Protein AF-A0A533UVQ8-F1 (afdb_monomer_lite)

Structure (mmCIF, N/CA/C/O backbone):
data_AF-A0A533UVQ8-F1
#
_entry.id   AF-A0A533UVQ8-F1
#
loop_
_atom_site.group_PDB
_atom_site.id
_atom_site.type_symbol
_atom_site.label_atom_id
_atom_site.label_alt_id
_atom_site.label_comp_id
_atom_site.label_asym_id
_atom_site.label_entity_id
_atom_site.label_seq_id
_atom_site.pdbx_PDB_ins_code
_atom_site.Cartn_x
_atom_site.Cartn_y
_atom_site.Cartn_z
_atom_site.occupancy
_atom_site.B_iso_or_equiv
_atom_site.auth_seq_id
_atom_site.auth_comp_id
_atom_site.auth_asym_id
_atom_site.auth_atom_id
_atom_site.pdbx_PDB_model_num
ATOM 1 N N . MET A 1 1 ? -19.319 6.856 -10.789 1.00 75.19 1 MET A N 1
ATOM 2 C CA . MET A 1 1 ? -19.925 6.327 -9.550 1.00 75.19 1 MET A CA 1
ATOM 3 C C . MET A 1 1 ? -18.886 6.464 -8.453 1.00 75.19 1 MET A C 1
ATOM 5 O O . MET A 1 1 ? -17.778 5.988 -8.654 1.00 75.19 1 MET A O 1
ATOM 9 N N . ILE A 1 2 ? -19.196 7.182 -7.376 1.00 89.38 2 ILE A N 1
ATOM 10 C CA . ILE A 1 2 ? -18.289 7.361 -6.236 1.00 89.38 2 ILE A CA 1
ATOM 11 C C . ILE A 1 2 ? -18.884 6.564 -5.079 1.00 89.38 2 ILE A C 1
ATOM 13 O O . ILE A 1 2 ? -20.070 6.707 -4.790 1.00 89.38 2 ILE A O 1
ATOM 17 N N . VAL A 1 3 ? -18.076 5.697 -4.478 1.00 90.69 3 VAL A N 1
ATOM 18 C CA . VAL A 1 3 ? -18.451 4.854 -3.340 1.00 90.69 3 VAL A CA 1
ATOM 19 C C . VAL A 1 3 ? -17.287 4.875 -2.367 1.00 90.69 3 VAL A C 1
ATOM 21 O O . VAL A 1 3 ? -16.143 4.705 -2.790 1.00 90.69 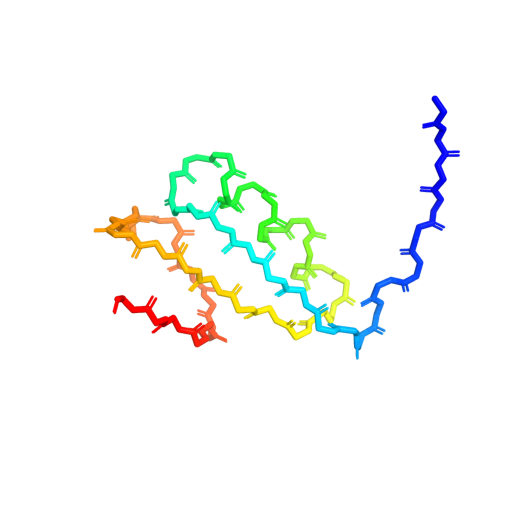3 VAL A O 1
ATOM 24 N N . ASP A 1 4 ? -17.584 5.095 -1.092 1.00 90.75 4 ASP A N 1
ATOM 25 C CA . ASP A 1 4 ? -16.598 4.964 -0.028 1.00 90.75 4 ASP A CA 1
ATOM 26 C C . ASP A 1 4 ? -16.541 3.500 0.412 1.00 90.75 4 ASP A C 1
ATOM 28 O O . ASP A 1 4 ? -17.551 2.914 0.812 1.00 90.75 4 ASP A O 1
ATOM 32 N N . LEU A 1 5 ? -15.374 2.882 0.256 1.00 90.44 5 LEU A N 1
ATOM 33 C CA . LEU A 1 5 ? -15.176 1.473 0.557 1.00 90.44 5 LEU A CA 1
ATOM 34 C C . LEU A 1 5 ? -14.446 1.357 1.889 1.00 90.44 5 LEU A C 1
ATOM 36 O O . LEU A 1 5 ? -13.288 1.752 2.006 1.00 90.44 5 LEU A O 1
ATOM 40 N N . ASN A 1 6 ? -15.086 0.729 2.876 1.00 91.88 6 ASN A N 1
ATOM 41 C CA . ASN A 1 6 ? -14.414 0.420 4.132 1.00 91.88 6 ASN A CA 1
ATOM 42 C C . ASN A 1 6 ? -13.418 -0.737 3.942 1.00 91.88 6 ASN A C 1
ATOM 44 O O . ASN A 1 6 ? -13.761 -1.915 4.083 1.00 91.88 6 ASN A O 1
ATOM 48 N N . VAL A 1 7 ? -12.176 -0.379 3.632 1.00 93.44 7 VAL A N 1
ATOM 49 C CA . VAL A 1 7 ? -11.046 -1.307 3.486 1.00 93.44 7 VAL A CA 1
ATOM 50 C C . VAL A 1 7 ? -10.196 -1.413 4.754 1.00 93.44 7 VAL A C 1
ATOM 52 O O . VAL A 1 7 ? -9.216 -2.151 4.776 1.00 93.44 7 VAL A O 1
ATOM 55 N N . SER A 1 8 ? -10.577 -0.735 5.839 1.00 93.94 8 SER A N 1
ATOM 56 C CA . SER A 1 8 ? -9.790 -0.743 7.074 1.00 93.94 8 SER A CA 1
ATOM 57 C C . SER A 1 8 ? -9.630 -2.160 7.621 1.00 93.94 8 SER A C 1
ATOM 59 O O . SER A 1 8 ? -10.612 -2.898 7.749 1.00 93.94 8 SER A O 1
ATOM 61 N N . TYR A 1 9 ? -8.393 -2.546 7.952 1.00 92.50 9 TYR A N 1
ATOM 62 C CA . TYR A 1 9 ? -8.044 -3.881 8.458 1.00 92.50 9 TYR A CA 1
ATOM 63 C C . TYR A 1 9 ? -8.445 -5.039 7.523 1.00 92.50 9 TYR A C 1
ATOM 65 O O . TYR A 1 9 ? -8.538 -6.192 7.950 1.00 92.50 9 TYR A O 1
ATOM 73 N N . LYS A 1 10 ? -8.717 -4.752 6.244 1.00 93.69 10 LYS A N 1
ATOM 74 C CA . LYS A 1 10 ? -8.951 -5.766 5.213 1.00 93.69 10 LYS A CA 1
ATOM 75 C C . LYS A 1 10 ? -7.646 -6.105 4.506 1.00 93.69 10 LYS A C 1
ATOM 77 O O . LYS A 1 10 ? -6.730 -5.286 4.444 1.00 93.69 10 LYS A O 1
ATOM 82 N N . LYS A 1 11 ? -7.605 -7.311 3.940 1.00 93.38 11 LYS A N 1
ATOM 83 C CA . LYS A 1 11 ? -6.516 -7.745 3.068 1.00 93.38 11 LYS A CA 1
ATOM 84 C C . LYS A 1 11 ? -6.701 -7.168 1.670 1.00 93.38 11 LYS A C 1
ATOM 86 O O . LYS A 1 11 ? -7.787 -7.288 1.101 1.00 93.38 11 LYS A O 1
ATOM 91 N N . ALA A 1 12 ? -5.646 -6.589 1.117 1.00 93.19 12 ALA A N 1
ATOM 92 C CA . ALA A 1 12 ? -5.599 -6.076 -0.242 1.00 93.19 12 ALA A CA 1
ATOM 93 C C . ALA A 1 12 ? -4.384 -6.652 -0.973 1.00 93.19 12 ALA A C 1
ATOM 95 O O . ALA A 1 12 ? -3.267 -6.620 -0.463 1.00 93.19 12 ALA A O 1
ATOM 96 N N . VAL A 1 13 ? -4.599 -7.159 -2.185 1.00 94.06 13 VAL A N 1
ATOM 97 C CA . VAL A 1 13 ? -3.515 -7.632 -3.053 1.00 94.06 13 VAL A CA 1
ATOM 98 C C . VAL A 1 13 ? -3.324 -6.628 -4.180 1.00 94.06 13 VAL A C 1
ATOM 100 O O . VAL A 1 13 ? -4.267 -6.330 -4.915 1.00 94.06 13 VAL A O 1
ATOM 103 N N . VAL A 1 14 ? -2.105 -6.114 -4.325 1.00 92.19 14 VAL A N 1
ATOM 104 C CA . VAL A 1 14 ? -1.707 -5.238 -5.432 1.00 92.19 14 VAL A CA 1
ATOM 105 C C . VAL A 1 14 ? -0.753 -6.004 -6.340 1.00 92.19 14 VAL A C 1
ATOM 107 O O . VAL A 1 14 ? 0.262 -6.525 -5.887 1.00 92.19 14 VAL A O 1
ATOM 110 N N . ILE A 1 15 ? -1.065 -6.063 -7.633 1.00 92.81 15 ILE A N 1
ATOM 111 C CA . ILE A 1 15 ? -0.221 -6.720 -8.635 1.00 92.81 15 ILE A CA 1
ATOM 112 C C . ILE A 1 15 ? 0.456 -5.646 -9.490 1.00 92.81 15 ILE A C 1
ATOM 114 O O . ILE A 1 15 ? -0.216 -4.824 -10.114 1.00 92.81 15 ILE A O 1
ATOM 118 N N . GLY A 1 16 ? 1.788 -5.675 -9.525 1.00 88.75 16 GLY A N 1
ATOM 119 C CA . GLY A 1 16 ? 2.645 -4.715 -10.220 1.00 88.75 16 GLY A CA 1
ATOM 120 C C . GLY A 1 16 ? 3.262 -3.666 -9.286 1.00 88.75 16 GLY A C 1
ATOM 121 O O . GLY A 1 16 ? 2.568 -3.027 -8.504 1.00 88.75 16 GLY A O 1
ATOM 122 N N . GLY A 1 17 ? 4.580 -3.467 -9.396 1.00 86.19 17 GLY A N 1
ATOM 123 C CA . GLY A 1 17 ? 5.387 -2.552 -8.567 1.00 86.19 17 GLY A CA 1
ATOM 124 C C . GLY A 1 17 ? 5.910 -1.309 -9.298 1.00 86.19 17 GLY A C 1
ATOM 125 O O . GLY A 1 17 ? 6.874 -0.688 -8.853 1.00 86.19 17 GLY A O 1
ATOM 126 N N . GLY A 1 18 ? 5.320 -0.977 -10.451 1.00 88.44 18 GLY A N 1
ATOM 127 C CA . GLY A 1 18 ? 5.579 0.279 -11.162 1.00 88.44 18 GLY A CA 1
ATOM 128 C C . GLY A 1 18 ? 4.802 1.457 -10.563 1.00 88.44 18 GLY A C 1
ATOM 129 O O . GLY A 1 18 ? 4.157 1.327 -9.523 1.00 88.44 18 GLY A O 1
ATOM 130 N N . THR A 1 19 ? 4.805 2.596 -11.257 1.00 90.31 19 THR A N 1
ATOM 131 C CA . THR A 1 19 ? 4.171 3.848 -10.801 1.00 90.31 19 THR A CA 1
ATOM 132 C C . THR A 1 19 ? 2.722 3.663 -10.340 1.00 90.31 19 THR A C 1
ATOM 134 O O . THR A 1 19 ? 2.366 4.096 -9.246 1.00 90.31 19 THR A O 1
ATOM 137 N N . GLU A 1 20 ? 1.888 2.976 -11.125 1.00 91.31 20 GLU A N 1
ATOM 138 C CA . GLU A 1 20 ? 0.462 2.816 -10.802 1.00 91.31 20 GLU A CA 1
ATOM 139 C C . GLU A 1 20 ? 0.214 1.887 -9.612 1.00 91.31 20 GLU A C 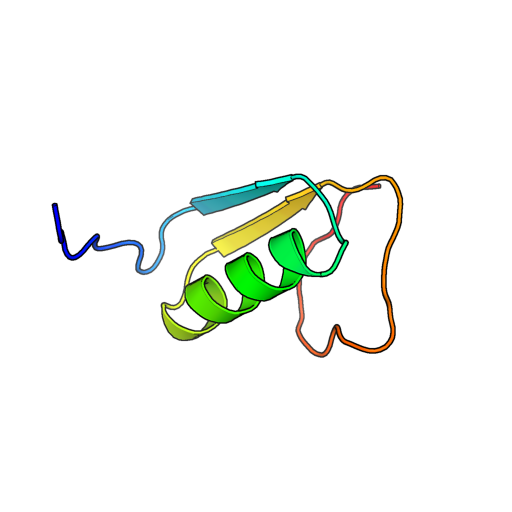1
ATOM 141 O O . GLU A 1 20 ? -0.609 2.196 -8.749 1.00 91.31 20 GLU A O 1
ATOM 146 N N . GLY A 1 21 ? 0.956 0.781 -9.525 1.00 91.19 21 GLY A N 1
ATOM 147 C CA . GLY A 1 21 ? 0.863 -0.136 -8.390 1.00 91.19 21 GLY A CA 1
ATOM 148 C C . GLY A 1 21 ? 1.246 0.558 -7.090 1.00 91.19 21 GLY A C 1
ATOM 149 O O . GLY A 1 21 ? 0.521 0.490 -6.099 1.00 91.19 21 GLY A O 1
ATOM 150 N N . LEU A 1 22 ? 2.317 1.348 -7.129 1.00 89.94 22 LEU A N 1
ATOM 151 C CA . LEU A 1 22 ? 2.748 2.126 -5.982 1.00 89.94 22 LEU A CA 1
ATOM 152 C C . LEU A 1 22 ? 1.740 3.220 -5.587 1.00 89.94 22 LEU A C 1
ATOM 154 O O . LEU A 1 22 ? 1.487 3.413 -4.397 1.00 89.94 22 LEU A O 1
ATOM 158 N N . ARG A 1 23 ? 1.118 3.912 -6.553 1.00 90.50 23 ARG A N 1
ATOM 159 C CA . ARG A 1 23 ? 0.037 4.878 -6.267 1.00 90.50 23 ARG A CA 1
ATOM 160 C C . ARG A 1 23 ? -1.134 4.217 -5.539 1.00 90.50 23 ARG A C 1
ATOM 162 O O . ARG A 1 23 ? -1.738 4.843 -4.671 1.00 90.50 23 ARG A O 1
ATOM 169 N N . LYS A 1 24 ? -1.456 2.962 -5.872 1.00 91.12 24 LYS A N 1
ATOM 170 C CA . LYS A 1 24 ? -2.499 2.198 -5.171 1.00 91.12 24 LYS A CA 1
ATOM 171 C C . LYS A 1 24 ? -2.075 1.777 -3.774 1.00 91.12 24 LYS A C 1
ATOM 173 O O . LYS A 1 24 ? -2.873 1.934 -2.857 1.00 91.12 24 LYS A O 1
ATOM 178 N N . VAL A 1 25 ? -0.834 1.328 -3.599 1.00 91.06 25 VAL A N 1
ATOM 179 C CA . VAL A 1 25 ? -0.282 1.027 -2.271 1.00 91.06 25 VAL A CA 1
ATOM 180 C C . VAL A 1 25 ? -0.386 2.247 -1.353 1.00 91.06 25 VAL A C 1
ATOM 182 O O . VAL A 1 25 ? -0.904 2.112 -0.252 1.00 91.06 25 VAL A O 1
ATOM 185 N N . HIS A 1 26 ? -0.002 3.442 -1.814 1.00 89.75 26 HIS A N 1
ATOM 186 C CA . HIS A 1 26 ? -0.110 4.668 -1.011 1.00 89.75 26 HIS A CA 1
ATOM 187 C C . HIS A 1 26 ? -1.547 4.965 -0.570 1.00 89.75 26 HIS A C 1
ATOM 189 O O . HIS A 1 26 ? -1.787 5.173 0.614 1.00 89.75 26 HIS A O 1
ATOM 195 N N . GLY A 1 27 ? -2.518 4.900 -1.487 1.00 90.25 27 GLY A N 1
ATOM 196 C CA . GLY A 1 27 ? -3.923 5.126 -1.130 1.00 90.25 27 GLY A CA 1
ATOM 197 C C . GLY A 1 27 ? -4.499 4.089 -0.153 1.00 90.25 27 GLY A C 1
ATOM 198 O O . GLY A 1 27 ? -5.453 4.390 0.557 1.00 90.25 27 GLY A O 1
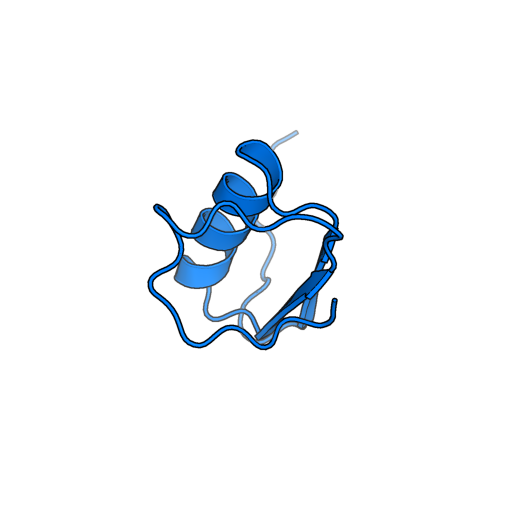ATOM 199 N N . LEU A 1 28 ? -3.932 2.878 -0.108 1.00 91.50 28 LEU A N 1
ATOM 200 C CA . LEU A 1 28 ? -4.337 1.813 0.815 1.00 91.50 28 LEU A CA 1
ATOM 201 C C . LEU A 1 28 ? -3.605 1.886 2.167 1.00 91.50 28 LEU A C 1
ATOM 203 O O . LEU A 1 28 ? -4.186 1.517 3.188 1.00 91.50 28 LEU A O 1
ATOM 207 N N . LEU A 1 29 ? -2.356 2.365 2.194 1.00 87.75 29 LEU A N 1
ATOM 208 C CA . LEU A 1 29 ? -1.565 2.527 3.422 1.00 87.75 29 LEU A CA 1
ATOM 209 C C . LEU A 1 29 ? -2.252 3.479 4.408 1.00 87.75 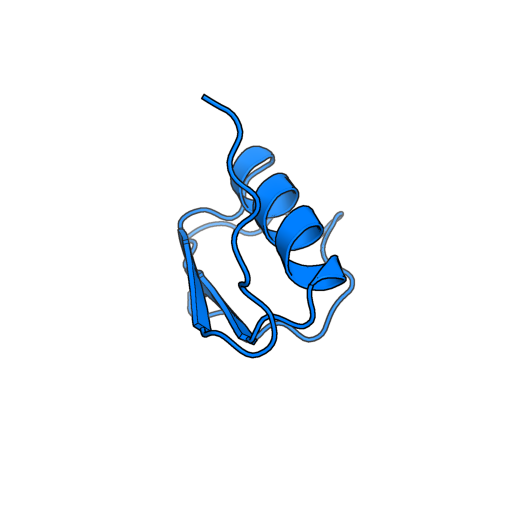29 LEU A C 1
ATOM 211 O O . LEU A 1 29 ? -2.348 3.165 5.596 1.00 87.75 29 LEU A O 1
ATOM 215 N N . ASP A 1 30 ? -2.824 4.574 3.903 1.00 86.00 30 ASP A N 1
ATOM 216 C CA . ASP A 1 30 ? -3.561 5.559 4.709 1.00 86.00 30 ASP A CA 1
ATOM 217 C C . ASP A 1 30 ? -4.823 4.975 5.376 1.00 86.00 30 ASP A C 1
ATOM 219 O O . ASP A 1 30 ? -5.374 5.565 6.304 1.00 86.00 30 ASP A O 1
ATOM 223 N N . GLN A 1 31 ? -5.276 3.796 4.937 1.00 89.06 31 GLN A N 1
ATOM 224 C CA . GLN A 1 31 ? -6.499 3.140 5.404 1.00 89.06 31 GLN A CA 1
ATOM 225 C C . GLN A 1 31 ? -6.245 1.982 6.382 1.00 89.06 31 GLN A C 1
ATOM 227 O O . GLN A 1 31 ? -7.182 1.267 6.726 1.00 89.06 31 GLN A O 1
ATOM 232 N N . LYS A 1 32 ? -5.007 1.763 6.854 1.00 87.31 32 LYS A N 1
ATOM 233 C CA . LYS A 1 32 ? -4.652 0.628 7.742 1.00 87.31 32 LYS A CA 1
ATOM 234 C C . LYS A 1 32 ? -5.016 -0.743 7.143 1.00 87.31 32 LYS A C 1
ATOM 236 O O . LYS A 1 32 ? -5.490 -1.638 7.847 1.00 87.31 32 LYS A O 1
ATOM 241 N N . CYS A 1 33 ? -4.844 -0.893 5.832 1.00 89.00 33 CYS A N 1
ATOM 242 C CA . CYS A 1 33 ? -5.000 -2.171 5.142 1.00 89.00 33 CYS A CA 1
ATOM 243 C C . CYS A 1 33 ? -3.812 -3.105 5.430 1.00 89.00 33 CYS A C 1
ATOM 245 O O . CYS A 1 33 ? -2.681 -2.645 5.576 1.00 89.00 33 CYS A O 1
ATOM 247 N N . ASP A 1 34 ? -4.063 -4.414 5.425 1.00 90.94 34 ASP A N 1
ATOM 248 C CA . ASP A 1 34 ? -3.018 -5.434 5.287 1.00 90.94 34 ASP A CA 1
ATOM 249 C C . ASP A 1 34 ? -2.770 -5.641 3.786 1.00 90.94 34 ASP A C 1
ATOM 251 O O . ASP A 1 34 ? -3.655 -6.112 3.066 1.00 90.94 34 ASP A O 1
ATOM 255 N N . ILE A 1 35 ? -1.623 -5.185 3.283 1.00 91.69 35 ILE A N 1
ATOM 256 C CA . ILE A 1 35 ? -1.359 -5.089 1.844 1.00 91.69 35 ILE A CA 1
ATOM 257 C C . ILE A 1 35 ? -0.264 -6.078 1.463 1.00 91.69 35 ILE A C 1
ATOM 259 O O . ILE A 1 35 ? 0.858 -5.996 1.956 1.00 91.69 35 ILE A O 1
ATOM 263 N N . THR A 1 36 ? -0.559 -6.946 0.500 1.00 91.81 36 THR A N 1
ATOM 264 C CA . THR A 1 36 ? 0.434 -7.795 -0.164 1.00 91.81 36 THR A CA 1
ATOM 265 C C . THR A 1 36 ? 0.681 -7.273 -1.572 1.00 91.81 36 THR A C 1
ATOM 267 O O . THR A 1 36 ? -0.262 -7.101 -2.349 1.00 91.81 36 THR A O 1
ATOM 270 N N . VAL A 1 37 ? 1.945 -7.041 -1.927 1.00 89.88 37 VAL A N 1
ATOM 271 C CA . VAL A 1 37 ? 2.326 -6.631 -3.286 1.00 89.88 37 VAL A CA 1
ATOM 272 C C . VAL A 1 37 ? 3.031 -7.786 -3.989 1.00 89.88 37 VAL A C 1
ATOM 274 O O . VAL A 1 37 ? 3.984 -8.350 -3.456 1.00 89.88 37 VAL A O 1
ATOM 277 N N . ILE A 1 38 ? 2.575 -8.116 -5.198 1.00 91.00 38 ILE A N 1
ATOM 278 C CA . ILE A 1 38 ? 3.175 -9.134 -6.068 1.00 91.00 38 ILE A CA 1
ATOM 279 C C . ILE A 1 38 ? 3.725 -8.430 -7.306 1.00 91.00 38 ILE A C 1
ATOM 281 O O . ILE A 1 38 ? 2.979 -7.786 -8.049 1.00 91.00 38 ILE A O 1
ATOM 285 N N . THR A 1 39 ? 5.030 -8.521 -7.548 1.00 88.44 39 THR A N 1
ATOM 286 C CA . THR A 1 39 ? 5.660 -7.869 -8.702 1.00 88.44 39 THR A CA 1
ATOM 287 C C . THR A 1 39 ? 6.961 -8.550 -9.100 1.00 88.44 39 THR A C 1
ATOM 289 O O . THR A 1 39 ? 7.738 -8.959 -8.249 1.00 88.44 39 THR A O 1
ATOM 292 N N . ASN A 1 40 ? 7.247 -8.591 -10.403 1.00 85.38 40 ASN A N 1
ATOM 293 C CA . ASN A 1 40 ? 8.529 -9.078 -10.919 1.00 85.38 40 ASN A CA 1
ATOM 294 C C . ASN A 1 40 ? 9.626 -7.997 -10.952 1.00 85.38 40 ASN A C 1
ATOM 296 O O . ASN A 1 40 ? 10.773 -8.287 -11.287 1.00 85.38 40 ASN A O 1
ATOM 300 N N . ARG A 1 41 ? 9.273 -6.733 -10.682 1.00 77.62 41 ARG A N 1
ATOM 301 C CA . ARG A 1 41 ? 10.189 -5.584 -10.665 1.00 77.62 41 ARG A CA 1
ATOM 302 C C . ARG A 1 41 ? 9.790 -4.597 -9.583 1.00 77.62 41 ARG A C 1
ATOM 304 O O . ARG A 1 41 ? 8.611 -4.260 -9.452 1.00 77.62 41 ARG A O 1
ATOM 311 N N . LEU A 1 42 ? 10.787 -4.101 -8.860 1.00 69.44 42 LEU A N 1
ATOM 312 C CA . LEU A 1 42 ? 10.604 -3.125 -7.797 1.00 69.44 42 LEU A CA 1
ATOM 313 C C . LEU A 1 42 ? 11.205 -1.779 -8.159 1.00 69.44 42 LEU A C 1
ATOM 315 O O . LEU A 1 42 ? 12.388 -1.687 -8.476 1.00 69.44 42 LEU A O 1
ATOM 319 N N . ASN A 1 43 ? 10.399 -0.724 -8.049 1.00 69.44 43 ASN A N 1
ATOM 320 C CA . ASN A 1 43 ? 10.911 0.637 -8.091 1.00 69.44 43 ASN A CA 1
ATOM 321 C C . ASN A 1 43 ? 11.303 1.083 -6.671 1.00 69.44 43 ASN A C 1
ATOM 323 O O . ASN A 1 43 ? 10.520 1.711 -5.958 1.00 69.44 43 ASN A O 1
ATOM 327 N N . MET A 1 44 ? 12.508 0.697 -6.239 1.00 62.81 44 MET A N 1
ATOM 328 C CA . MET A 1 44 ? 12.971 0.845 -4.848 1.00 62.81 44 MET A CA 1
ATOM 329 C C . MET A 1 44 ? 13.086 2.296 -4.359 1.00 62.81 44 MET A C 1
ATOM 331 O O . MET A 1 44 ? 13.050 2.528 -3.157 1.00 62.81 44 MET A O 1
ATOM 335 N N . TYR A 1 45 ? 13.173 3.283 -5.255 1.00 58.44 45 TYR A N 1
ATOM 336 C CA . TYR A 1 45 ? 13.295 4.698 -4.877 1.00 58.44 45 TYR A CA 1
ATOM 337 C C . TYR A 1 45 ? 12.052 5.283 -4.192 1.00 58.44 45 TYR A C 1
ATOM 339 O O . TYR A 1 45 ? 12.096 6.416 -3.721 1.00 58.44 45 TYR A O 1
ATOM 347 N N . GLN A 1 46 ? 10.939 4.549 -4.161 1.00 57.88 46 GLN A N 1
ATOM 348 C CA . GLN A 1 46 ? 9.655 5.067 -3.693 1.00 57.88 46 GLN A CA 1
ATOM 349 C C . GLN A 1 46 ? 8.979 4.168 -2.638 1.00 57.88 46 GLN A C 1
ATOM 351 O O . GLN A 1 46 ? 7.821 4.396 -2.292 1.00 57.88 46 GLN A O 1
ATOM 356 N N . PHE A 1 47 ? 9.682 3.156 -2.116 1.00 61.72 47 PHE A N 1
ATOM 357 C CA . PHE A 1 47 ?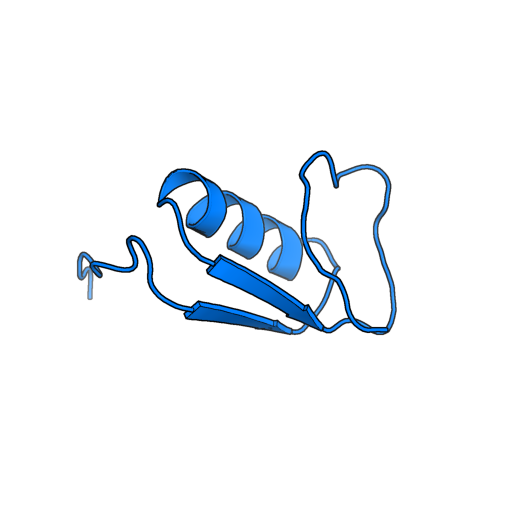 9.187 2.296 -1.037 1.00 61.72 47 PHE A CA 1
ATOM 358 C C . PHE A 1 47 ? 9.838 2.686 0.297 1.00 61.72 47 PHE A C 1
ATOM 360 O O . PHE A 1 47 ? 11.039 2.525 0.479 1.00 61.72 47 PHE A O 1
ATOM 367 N N . SER A 1 48 ? 9.032 3.180 1.238 1.00 51.62 48 SER A N 1
ATOM 368 C CA . SER A 1 48 ? 9.442 3.490 2.615 1.00 51.62 48 SER A CA 1
ATOM 369 C C . SER A 1 48 ? 8.384 2.989 3.604 1.00 51.62 48 SER A C 1
ATOM 371 O O . SER A 1 48 ? 7.834 3.768 4.376 1.00 51.62 48 SER A O 1
ATOM 373 N N . THR A 1 49 ? 8.043 1.701 3.562 1.00 54.12 49 THR A N 1
ATOM 374 C CA . THR A 1 49 ? 7.126 1.068 4.528 1.00 54.12 49 THR A CA 1
ATOM 375 C C . THR A 1 49 ? 7.412 -0.431 4.660 1.00 54.12 49 THR A C 1
ATOM 377 O O . THR A 1 49 ? 7.935 -1.057 3.739 1.00 54.12 49 THR A O 1
ATOM 380 N N . ASN A 1 50 ? 7.071 -1.006 5.820 1.00 51.94 50 ASN A N 1
ATOM 381 C CA . ASN A 1 50 ? 7.171 -2.443 6.101 1.00 51.94 50 ASN A CA 1
ATOM 382 C C . ASN A 1 50 ? 6.065 -3.206 5.348 1.00 51.94 50 ASN A C 1
ATOM 384 O O . ASN A 1 50 ? 5.018 -3.503 5.918 1.00 51.94 50 ASN A O 1
ATOM 388 N N . LEU A 1 51 ? 6.272 -3.461 4.057 1.00 58.56 51 LEU A N 1
ATOM 389 C CA . LEU A 1 51 ? 5.401 -4.291 3.221 1.00 58.56 51 LEU A CA 1
ATOM 390 C C . LEU A 1 51 ? 6.047 -5.658 3.014 1.00 58.56 51 LEU A C 1
ATOM 392 O O . LEU A 1 51 ? 7.212 -5.739 2.621 1.00 58.56 51 LEU A O 1
ATOM 396 N N . GLU A 1 52 ? 5.283 -6.725 3.235 1.00 58.62 52 GLU A N 1
ATOM 397 C CA . GLU A 1 52 ? 5.699 -8.059 2.814 1.00 58.62 52 GLU A CA 1
ATOM 398 C C . GLU A 1 52 ? 5.519 -8.184 1.301 1.00 58.62 52 GLU A C 1
ATOM 400 O O . GLU A 1 52 ? 4.425 -8.003 0.752 1.00 58.62 52 GLU A O 1
ATOM 405 N N . MET A 1 53 ? 6.630 -8.454 0.622 1.00 60.12 53 MET A N 1
ATOM 406 C CA . MET A 1 53 ? 6.688 -8.572 -0.826 1.00 60.12 53 MET A CA 1
ATOM 407 C C . MET A 1 53 ? 7.153 -9.959 -1.221 1.00 60.12 53 MET A C 1
ATOM 409 O O . MET A 1 53 ? 8.202 -10.421 -0.778 1.00 60.12 53 MET A O 1
ATOM 413 N N . PHE A 1 54 ? 6.375 -10.588 -2.094 1.00 59.84 54 PHE A N 1
ATOM 414 C CA . PHE A 1 54 ? 6.710 -11.875 -2.683 1.00 59.84 54 PHE A CA 1
ATOM 415 C C . PHE A 1 54 ? 7.099 -11.634 -4.146 1.00 59.84 54 PHE A C 1
ATOM 417 O O . PHE A 1 54 ? 6.293 -11.120 -4.929 1.00 59.84 54 PHE A O 1
ATOM 424 N N . SER A 1 55 ? 8.361 -11.931 -4.468 1.00 55.97 55 SER A N 1
ATOM 425 C CA . SER A 1 55 ? 8.939 -11.889 -5.820 1.00 55.97 55 SER A CA 1
ATOM 426 C C . SER A 1 55 ? 8.665 -13.170 -6.593 1.00 55.97 55 SER A C 1
ATOM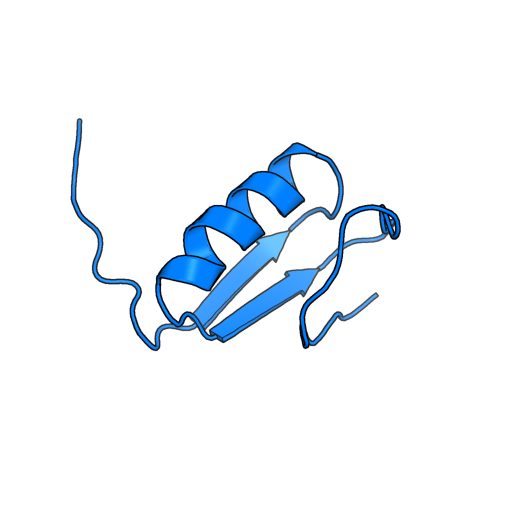 428 O O . SER A 1 55 ? 8.881 -14.240 -5.978 1.00 55.97 55 SER A O 1
#

Secondary structure (DSSP, 8-state):
-------TT-EEEEE--SHHHHHHHHHHHTTT-EEEEE-SS--GGG--S---EE-

Sequence (55 aa):
MIVDLNVSYKKAVVIGGGTEGLRKVHGLLDQKCDITVITNRLNMYQFSTNLEMFS

pLDDT: mean 82.08, std 13.93, range [51.62, 94.06]

Radius of gyration: 11.37 Å; chains: 1; bounding box: 33×19×20 Å

Foldseek 3Di:
DDDDDLQAQHEEEFEAADPVSLVVVVVVVVRNHLYEYEYPDHPVVRDDDPHDYDD